Protein AF-A0A7X7R2A0-F1 (afdb_monomer)

Sequence (139 aa):
MELEAFFKKITGFAPYQYQMAVANLLLSGKNVILTVPTGAGKTWASILPFLYAQNTENFKFPQKMIYSLPLRTLTNSIYSDVTKVLTEKEVIIGKTSIHTGEYKNDEHFESDIIFSTIDQTLSNFLCFPLSLSKRQANI

Mean predicted aligned error: 9.07 Å

Foldseek 3Di:
DDLQVLLCLQPVDGDDPVLVVLLVCVLVVHDDDDDDDPPPCVLCSPVSSLLVCQVVVVVVHDQAEEAEDADPVVLVVSQVVNQVSCVVSVSPRFDADEDEPVDPPDLPRRGRYYRYYPVQVVCVVVQDNPSDDPVPSPD

Radius of gyration: 15.66 Å; Cα contacts (8 Å, |Δi|>4): 156; chains: 1; bounding box: 49×30×30 Å

pLDDT: mean 78.49, std 16.93, range [37.06, 95.94]

Solvent-accessible surface area (backbone atoms only — not comparable to full-atom values): 8491 Å² total; per-residue (Å²): 131,57,71,62,59,49,40,26,66,68,72,72,43,80,70,53,72,68,37,50,52,47,25,54,39,46,75,71,74,43,91,80,90,84,89,75,67,87,91,72,53,63,69,57,36,65,48,46,44,52,55,50,33,61,77,65,66,40,80,90,49,78,81,60,47,78,50,68,29,92,44,66,70,58,33,54,51,52,48,53,56,50,53,49,47,38,60,78,61,67,53,91,61,60,58,75,41,52,44,47,101,89,40,74,79,52,89,78,66,81,40,29,33,34,32,21,28,44,68,56,52,48,40,48,71,73,77,43,55,85,85,52,59,88,89,62,78,85,117

Secondary structure (DSSP, 8-state):
--HHHHHHHHHSSPPPHHHHHHHHHHHTT--------TTS-HHHHHHHHHHHHHHTT-TTS-S-EEEEES-HHHHHHHHHHHHHHHHHTT--SS-EEEE-SS-B--TT---SEEEEEHHHHHHHHTT--TTS-TTSTT-

Nearest PDB structures (foldseek):
  4a2q-assembly3_D  TM=7.646E-01  e=1.002E-04  Anas platyrhynchos
  4a2q-assembly4_E  TM=7.647E-01  e=1.136E-04  Anas platyrhynchos
  4bpb-assembly1_A  TM=7.283E-01  e=1.992E-04  Homo sapiens
  5f98-assembly1_I  TM=7.390E-01  e=2.403E-04  Homo sapiens
  5f98-assembly1_E  TM=7.264E-01  e=1.145E-03  Homo sapiens

Structure (mmCIF, N/CA/C/O backbone):
data_AF-A0A7X7R2A0-F1
#
_entry.id   AF-A0A7X7R2A0-F1
#
loop_
_atom_site.group_PDB
_atom_site.id
_atom_site.type_symbol
_atom_site.label_atom_id
_atom_site.label_alt_id
_atom_site.label_comp_id
_atom_site.label_asym_id
_atom_site.label_entity_id
_atom_site.label_seq_id
_atom_site.pdbx_PDB_ins_code
_atom_site.Cartn_x
_atom_site.Cartn_y
_atom_site.Cartn_z
_atom_site.occupancy
_atom_site.B_iso_or_equiv
_atom_site.auth_seq_id
_atom_site.auth_comp_id
_atom_site.auth_asym_id
_atom_site.auth_atom_id
_atom_site.pdbx_PDB_model_num
ATOM 1 N N . MET A 1 1 ? -11.166 -7.467 14.156 1.00 62.62 1 MET A N 1
ATOM 2 C CA . MET A 1 1 ? -11.784 -6.216 13.661 1.00 62.62 1 MET A CA 1
ATOM 3 C C . MET A 1 1 ? -12.141 -6.439 12.207 1.00 62.62 1 MET A C 1
ATOM 5 O O . MET A 1 1 ? -11.307 -6.993 11.512 1.00 62.62 1 MET A O 1
ATOM 9 N N . GLU A 1 2 ? -13.342 -6.081 11.757 1.00 86.25 2 GLU A N 1
ATOM 10 C CA . GLU A 1 2 ? -13.680 -6.180 10.330 1.00 86.25 2 GLU A CA 1
ATOM 11 C C . GLU A 1 2 ? -12.862 -5.186 9.499 1.00 86.25 2 GLU A C 1
ATOM 13 O O . GLU A 1 2 ? -12.599 -4.060 9.932 1.00 86.25 2 GLU A O 1
ATOM 18 N N . LEU A 1 3 ? -12.480 -5.604 8.291 1.00 87.50 3 LEU A N 1
ATOM 19 C CA . LEU A 1 3 ? -11.691 -4.809 7.349 1.00 87.50 3 LEU A CA 1
ATOM 20 C C . LEU A 1 3 ? -12.345 -3.449 7.041 1.00 87.50 3 LEU A C 1
ATOM 22 O O . LEU A 1 3 ? -11.650 -2.439 6.978 1.00 87.50 3 LEU A O 1
ATOM 26 N N . GLU A 1 4 ? -13.674 -3.395 6.922 1.00 91.31 4 GLU A N 1
ATOM 27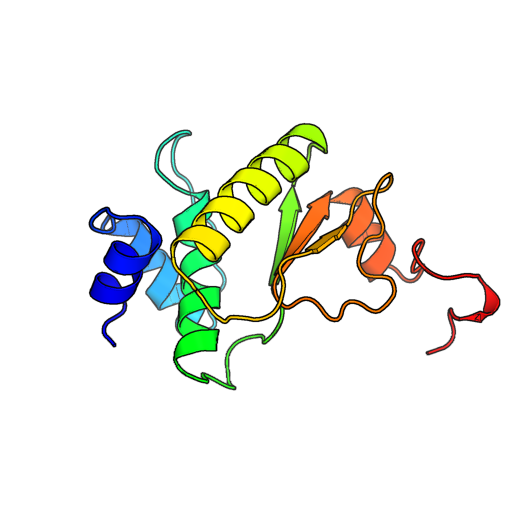 C CA . GLU A 1 4 ? -14.416 -2.147 6.687 1.00 91.31 4 GLU A CA 1
ATOM 28 C C . GLU A 1 4 ? -14.314 -1.173 7.865 1.00 91.31 4 GLU A C 1
ATOM 30 O O . GLU A 1 4 ? -14.050 0.019 7.682 1.00 91.31 4 GLU A O 1
ATOM 35 N N . ALA A 1 5 ? -14.474 -1.687 9.088 1.00 90.69 5 ALA A N 1
ATOM 36 C CA . ALA A 1 5 ? -14.345 -0.897 10.305 1.00 90.69 5 ALA A CA 1
ATOM 37 C C . ALA A 1 5 ? -12.921 -0.344 10.451 1.00 90.69 5 ALA A C 1
ATOM 39 O O . ALA A 1 5 ? -12.743 0.821 10.812 1.00 90.69 5 ALA A O 1
ATOM 40 N N . PHE A 1 6 ? -11.910 -1.148 10.105 1.00 89.19 6 PHE A N 1
ATOM 41 C CA . PHE A 1 6 ? -10.526 -0.686 10.067 1.00 89.19 6 PHE A CA 1
ATOM 42 C C . PHE A 1 6 ? -10.319 0.403 9.012 1.00 89.19 6 PHE A C 1
ATOM 44 O O . PHE A 1 6 ? -9.737 1.443 9.314 1.00 89.19 6 PHE A O 1
ATOM 51 N N . PHE A 1 7 ? -10.865 0.225 7.806 1.00 91.56 7 PHE A N 1
ATOM 52 C CA . PHE A 1 7 ? -10.782 1.225 6.742 1.00 91.56 7 PHE A CA 1
ATOM 53 C C . PHE A 1 7 ? -11.329 2.581 7.188 1.00 91.56 7 PHE A C 1
ATOM 55 O O . PHE A 1 7 ? -10.672 3.615 7.029 1.00 91.56 7 PHE A O 1
ATOM 62 N N . LYS A 1 8 ? -12.508 2.562 7.816 1.00 91.50 8 LYS A N 1
ATOM 63 C CA . LYS A 1 8 ? -13.165 3.755 8.345 1.00 91.50 8 LYS A CA 1
ATOM 64 C C . LYS A 1 8 ? -12.398 4.377 9.508 1.00 91.50 8 LYS A C 1
ATOM 66 O O . LYS A 1 8 ? -12.319 5.599 9.585 1.00 91.50 8 LYS A O 1
ATOM 71 N N . LYS A 1 9 ? -11.792 3.567 10.383 1.00 88.88 9 LYS A N 1
ATOM 72 C CA . LYS A 1 9 ? -10.943 4.056 11.482 1.00 88.88 9 LYS A CA 1
ATOM 73 C C . LYS A 1 9 ? -9.744 4.849 10.950 1.00 88.88 9 LYS A C 1
ATOM 75 O O . LYS A 1 9 ? -9.467 5.938 11.451 1.00 88.88 9 LYS A O 1
ATOM 80 N N . ILE A 1 10 ? -9.061 4.312 9.938 1.00 86.94 10 ILE A N 1
ATOM 81 C CA . ILE A 1 10 ? -7.839 4.900 9.374 1.00 86.94 10 ILE A CA 1
ATOM 82 C C . ILE A 1 10 ? -8.160 6.129 8.526 1.00 86.94 10 ILE A C 1
ATOM 84 O O . ILE A 1 10 ? -7.648 7.216 8.777 1.00 86.94 10 ILE A O 1
ATOM 88 N N . THR A 1 11 ? -9.028 5.970 7.529 1.00 88.00 11 THR A N 1
ATOM 89 C CA . THR A 1 11 ? -9.260 7.014 6.521 1.00 88.00 11 THR A CA 1
ATOM 90 C C . THR A 1 11 ? -10.341 8.016 6.920 1.00 88.00 11 THR A C 1
ATOM 92 O O . THR A 1 11 ? -10.404 9.098 6.349 1.00 88.00 11 THR A O 1
ATOM 95 N N . GLY A 1 12 ? -11.206 7.675 7.880 1.00 89.38 12 GLY A N 1
ATOM 96 C CA . GLY A 1 12 ? -12.404 8.450 8.218 1.00 89.38 12 GLY A CA 1
ATOM 97 C C . GLY A 1 12 ? -13.589 8.228 7.268 1.00 89.38 12 GLY A C 1
ATOM 98 O O . GLY A 1 12 ? -14.698 8.661 7.576 1.00 89.38 12 GLY A O 1
ATOM 99 N N . PHE A 1 13 ? -13.394 7.519 6.152 1.00 89.75 13 PHE A N 1
ATOM 100 C CA . PHE A 1 13 ? -14.409 7.293 5.121 1.00 89.75 13 PHE A CA 1
ATOM 101 C C . PHE A 1 13 ? -14.768 5.809 5.000 1.00 89.75 13 PHE A C 1
ATOM 103 O O . PHE A 1 13 ? -13.982 4.928 5.345 1.00 89.75 13 PHE A O 1
ATOM 110 N N . ALA A 1 14 ? -15.973 5.522 4.503 1.00 91.94 14 ALA A N 1
ATOM 111 C CA . ALA A 1 14 ? -16.334 4.157 4.134 1.00 91.94 14 ALA A CA 1
ATOM 112 C C . ALA A 1 14 ? -15.528 3.720 2.894 1.00 91.94 14 ALA A C 1
ATOM 114 O O . ALA A 1 14 ? -15.349 4.534 1.982 1.00 91.94 14 ALA A O 1
ATOM 115 N N . PRO A 1 15 ? -15.044 2.467 2.840 1.00 93.44 15 PRO A N 1
ATOM 116 C CA . PRO A 1 15 ? -14.305 1.982 1.684 1.00 93.44 15 PRO A CA 1
ATOM 117 C C . PRO A 1 15 ? -15.202 1.882 0.449 1.00 93.44 15 PRO A C 1
ATOM 119 O O . PRO A 1 15 ? -16.363 1.480 0.527 1.00 93.44 15 PRO A O 1
ATOM 122 N N . TYR A 1 16 ? -14.636 2.163 -0.721 1.00 94.38 16 TYR A N 1
ATOM 123 C CA . TYR A 1 16 ? -15.265 1.805 -1.987 1.00 94.38 16 TYR A CA 1
ATOM 124 C C . TYR A 1 16 ? -15.226 0.287 -2.200 1.00 94.38 16 TYR A C 1
ATOM 126 O O . TYR A 1 16 ? -14.289 -0.396 -1.780 1.00 94.38 16 TYR A O 1
ATOM 134 N N . GLN A 1 17 ? -16.189 -0.241 -2.960 1.00 94.12 17 GLN A N 1
ATOM 135 C CA . GLN A 1 17 ? -16.268 -1.675 -3.277 1.00 94.12 17 GLN A CA 1
ATOM 136 C C . GLN A 1 17 ? -14.970 -2.219 -3.890 1.00 94.12 17 GLN A C 1
ATOM 138 O O . GLN A 1 17 ? -14.511 -3.302 -3.532 1.00 94.12 17 GLN A O 1
ATOM 143 N N . TYR A 1 18 ? -14.329 -1.446 -4.773 1.00 94.94 18 TYR A N 1
ATOM 144 C CA . TYR A 1 18 ? -13.072 -1.868 -5.386 1.00 94.94 18 TYR A CA 1
ATOM 145 C C . TYR A 1 18 ? -11.917 -1.921 -4.368 1.00 94.94 18 TYR A C 1
ATOM 147 O O . TYR A 1 18 ? -11.043 -2.771 -4.498 1.00 94.94 18 TYR A O 1
ATOM 155 N N . GLN A 1 19 ? -11.904 -1.051 -3.348 1.00 95.50 19 GLN A N 1
ATOM 156 C CA . GLN A 1 19 ? -10.869 -1.059 -2.305 1.00 95.50 19 GLN A CA 1
ATOM 157 C C . GLN A 1 19 ? -10.984 -2.328 -1.457 1.00 95.50 19 GLN A C 1
ATOM 159 O O . GLN A 1 19 ? -9.973 -2.963 -1.165 1.00 95.50 19 GLN A O 1
ATOM 164 N N . MET A 1 20 ? -12.215 -2.747 -1.150 1.00 95.69 20 MET A N 1
ATOM 165 C CA . MET A 1 20 ? -12.488 -4.021 -0.479 1.00 95.69 20 MET A CA 1
ATOM 166 C C . MET A 1 20 ? -12.081 -5.220 -1.336 1.00 95.69 20 MET A C 1
ATOM 168 O O . MET A 1 20 ? -11.444 -6.148 -0.840 1.00 95.69 20 MET A O 1
ATOM 172 N N . ALA A 1 21 ? -12.387 -5.193 -2.636 1.00 95.25 21 ALA A N 1
ATOM 173 C CA . ALA A 1 21 ? -11.976 -6.249 -3.558 1.00 95.25 21 ALA A CA 1
ATOM 174 C C . ALA A 1 21 ? -10.445 -6.382 -3.633 1.00 95.25 21 ALA A C 1
ATOM 176 O O . ALA A 1 21 ? -9.919 -7.491 -3.536 1.00 95.25 21 ALA A O 1
ATOM 177 N N . VAL A 1 22 ? -9.727 -5.258 -3.741 1.00 95.94 22 VAL A N 1
ATOM 178 C CA . VAL A 1 22 ? -8.255 -5.218 -3.726 1.00 95.94 22 VAL A CA 1
ATOM 179 C C . VAL A 1 22 ? -7.712 -5.796 -2.421 1.00 95.94 22 VAL A C 1
ATOM 181 O O . VAL A 1 22 ? -6.836 -6.657 -2.457 1.00 95.94 22 VAL A O 1
ATOM 184 N N . ALA A 1 23 ? -8.258 -5.378 -1.280 1.00 94.69 23 ALA A N 1
ATOM 185 C CA . ALA A 1 23 ? -7.830 -5.863 0.024 1.00 94.69 23 ALA A CA 1
ATOM 186 C C . ALA A 1 23 ? -8.023 -7.376 0.180 1.00 94.69 23 ALA A C 1
ATOM 188 O O . ALA A 1 23 ? -7.089 -8.068 0.575 1.00 94.69 23 ALA A O 1
ATOM 189 N N . ASN A 1 24 ? -9.186 -7.906 -0.203 1.00 94.31 24 ASN A N 1
ATOM 190 C CA . ASN A 1 24 ? -9.460 -9.342 -0.145 1.00 94.31 24 ASN A CA 1
ATOM 191 C C . ASN A 1 24 ? -8.513 -10.150 -1.047 1.00 94.31 24 ASN A C 1
ATOM 193 O O . ASN A 1 24 ? -8.007 -11.193 -0.635 1.00 94.31 24 ASN A O 1
ATOM 197 N N . LEU A 1 25 ? -8.240 -9.665 -2.264 1.00 95.44 25 LEU A N 1
ATOM 198 C CA . LEU A 1 25 ? -7.302 -10.317 -3.181 1.00 95.44 25 LEU A CA 1
ATOM 199 C C . LEU A 1 25 ? -5.878 -10.322 -2.614 1.00 95.44 25 LEU A C 1
ATOM 201 O O . LEU A 1 25 ? -5.259 -11.386 -2.556 1.00 95.44 25 LEU A O 1
ATOM 205 N N . LEU A 1 26 ? -5.390 -9.177 -2.133 1.00 94.38 26 LEU A N 1
ATOM 206 C CA . LEU A 1 26 ? -4.049 -9.066 -1.558 1.00 94.38 26 LEU A CA 1
ATOM 207 C C . LEU A 1 26 ? -3.901 -9.934 -0.305 1.00 94.38 26 LEU A C 1
ATOM 209 O O . LEU A 1 26 ? -2.964 -10.723 -0.228 1.00 94.38 26 LEU A O 1
ATOM 213 N N . LEU A 1 27 ? -4.851 -9.874 0.633 1.00 91.94 27 LEU A N 1
ATOM 214 C CA . LEU A 1 27 ? -4.839 -10.692 1.855 1.00 91.94 27 LEU A CA 1
ATOM 215 C C . LEU A 1 27 ? -4.927 -12.200 1.565 1.00 91.94 27 LEU A C 1
ATOM 217 O O . LEU A 1 27 ? -4.465 -13.004 2.372 1.00 91.94 27 LEU A O 1
ATOM 221 N N . SER A 1 28 ? -5.468 -12.590 0.405 1.00 91.81 28 SER A N 1
ATOM 222 C CA . SER A 1 28 ? -5.446 -13.977 -0.083 1.00 91.81 28 SER A CA 1
ATOM 223 C C . SER A 1 28 ? -4.128 -14.391 -0.758 1.00 91.81 28 SER A C 1
ATOM 225 O O . SER A 1 28 ? -4.018 -15.516 -1.241 1.00 91.81 28 SER A O 1
ATOM 227 N N . GLY A 1 29 ? -3.136 -13.497 -0.814 1.00 90.06 29 GLY A N 1
ATOM 228 C CA . GLY A 1 29 ? -1.834 -13.732 -1.440 1.00 90.06 29 GLY A CA 1
ATOM 229 C C . GLY A 1 29 ? -1.829 -13.583 -2.964 1.00 90.06 29 GLY A C 1
ATOM 230 O O . GLY A 1 29 ? -0.921 -14.089 -3.620 1.00 90.06 29 GLY A O 1
ATOM 231 N N . LYS A 1 30 ? -2.838 -12.927 -3.556 1.00 92.75 30 LYS A N 1
ATOM 232 C CA . LYS A 1 30 ? -2.920 -12.718 -5.010 1.00 92.75 30 LYS A CA 1
ATOM 233 C C . LYS A 1 30 ? -2.345 -11.365 -5.413 1.00 92.75 30 LYS A C 1
ATOM 235 O O . LYS A 1 30 ? -2.632 -10.349 -4.787 1.00 92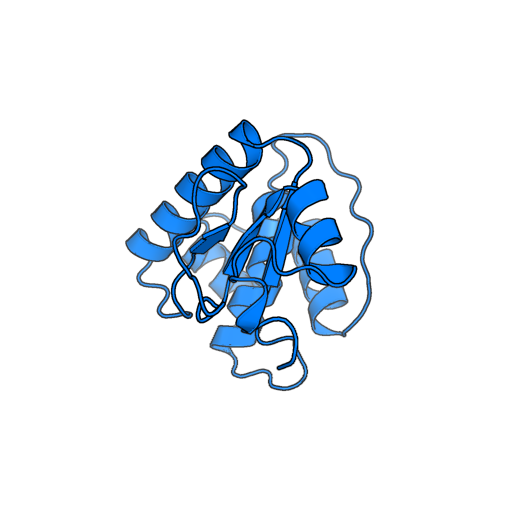.75 30 LYS A O 1
ATOM 240 N N . ASN A 1 31 ? -1.618 -11.348 -6.527 1.00 93.44 31 ASN A N 1
ATOM 241 C CA . ASN A 1 31 ? -1.147 -10.115 -7.155 1.00 93.44 31 ASN A CA 1
ATOM 242 C C . ASN A 1 31 ? -2.309 -9.376 -7.830 1.00 93.44 31 ASN A C 1
ATOM 244 O O . ASN A 1 31 ? -3.164 -9.998 -8.463 1.00 93.44 31 ASN A O 1
ATOM 248 N N . VAL A 1 32 ? -2.322 -8.046 -7.723 1.00 94.94 32 VAL A N 1
ATOM 249 C CA . VAL A 1 32 ? -3.397 -7.198 -8.253 1.00 94.94 32 VAL A CA 1
ATOM 250 C C . VAL A 1 32 ? -2.816 -6.105 -9.141 1.00 94.94 32 VAL A C 1
ATOM 252 O O . VAL A 1 32 ? -1.947 -5.348 -8.716 1.00 94.94 32 VAL A O 1
ATOM 255 N N . ILE A 1 33 ? -3.350 -5.984 -10.357 1.00 95.19 33 ILE A N 1
ATOM 256 C CA . ILE A 1 33 ? -3.174 -4.804 -11.208 1.00 95.1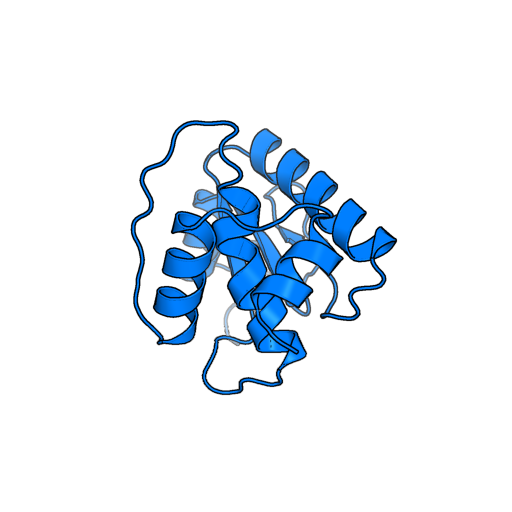9 33 ILE A CA 1
ATOM 257 C C . ILE A 1 33 ? -4.456 -3.983 -11.091 1.00 95.19 33 ILE A C 1
ATOM 259 O O . ILE A 1 33 ? -5.528 -4.437 -11.486 1.00 95.19 33 ILE A O 1
ATOM 263 N N . LEU A 1 34 ? -4.355 -2.790 -10.510 1.00 94.00 34 LEU A N 1
ATOM 264 C CA . LEU A 1 34 ? -5.497 -1.914 -10.263 1.00 94.00 34 LEU A CA 1
ATOM 265 C C . LEU A 1 34 ? -5.523 -0.757 -11.269 1.00 94.00 34 LEU A C 1
ATOM 267 O O . LEU A 1 34 ? -4.599 0.054 -11.311 1.00 94.00 34 LEU A O 1
ATOM 271 N N . THR A 1 35 ? -6.624 -0.621 -12.010 1.00 93.75 35 THR A N 1
ATOM 272 C CA . THR A 1 35 ? -6.850 0.496 -12.941 1.00 93.75 35 THR A CA 1
ATOM 273 C C . THR A 1 35 ? -7.977 1.386 -12.428 1.00 93.75 35 THR A C 1
ATOM 275 O O . THR A 1 35 ? -9.148 1.032 -12.515 1.00 93.75 35 THR A O 1
ATOM 278 N N . VAL A 1 36 ? -7.625 2.552 -11.880 1.00 91.81 36 VAL A N 1
ATOM 279 C CA . VAL A 1 36 ? -8.580 3.554 -11.371 1.00 91.81 36 VAL A CA 1
ATOM 280 C C . VAL A 1 36 ? -8.082 4.980 -11.650 1.00 91.81 36 VAL A C 1
ATOM 282 O O . VAL A 1 36 ? -6.862 5.212 -11.642 1.00 91.81 36 VAL A O 1
ATOM 285 N N . PRO A 1 37 ? -8.981 5.965 -11.854 1.00 88.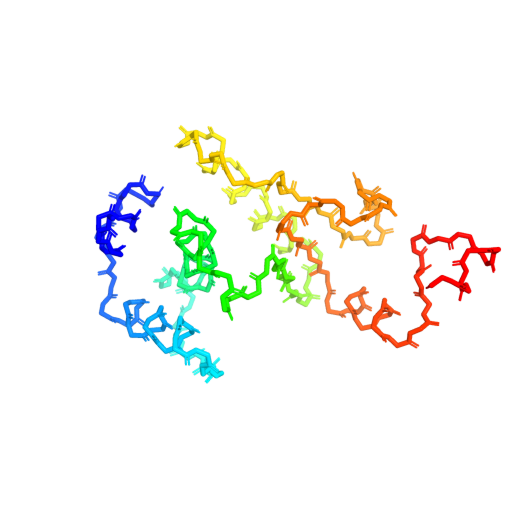94 37 PRO A N 1
ATOM 286 C CA . PRO A 1 37 ? -8.600 7.357 -12.104 1.00 88.94 37 PRO A CA 1
ATOM 287 C C . PRO A 1 37 ? -7.871 7.984 -10.909 1.00 88.94 37 PRO A C 1
ATOM 289 O O . PRO A 1 37 ? -7.858 7.456 -9.790 1.00 88.94 37 PRO A O 1
ATOM 292 N N . THR A 1 38 ? -7.139 9.077 -11.141 1.00 84.44 38 THR A N 1
ATOM 293 C CA . THR A 1 38 ? -6.535 9.881 -10.058 1.00 84.44 38 THR A CA 1
ATOM 294 C C . THR A 1 38 ? -7.624 10.411 -9.125 1.00 84.44 38 THR A C 1
ATOM 296 O O . THR A 1 38 ? -8.780 10.527 -9.512 1.00 84.44 38 THR A O 1
ATOM 299 N N . GLY A 1 39 ? -7.288 10.618 -7.850 1.00 81.44 39 GLY A N 1
ATOM 300 C CA . GLY A 1 39 ? -8.268 11.033 -6.838 1.00 81.44 39 GLY A CA 1
ATOM 301 C C . GLY A 1 39 ? -9.219 9.937 -6.333 1.00 81.44 39 GLY A C 1
ATOM 302 O O . GLY A 1 39 ? -9.891 10.158 -5.337 1.00 81.44 39 GLY A O 1
ATOM 303 N N . ALA A 1 40 ? -9.231 8.731 -6.917 1.00 86.00 40 ALA A N 1
ATOM 304 C CA . ALA A 1 40 ? -10.122 7.653 -6.465 1.00 86.00 40 ALA A CA 1
ATOM 305 C C . ALA A 1 40 ? -9.766 7.062 -5.083 1.00 86.00 40 ALA A C 1
ATOM 307 O O . ALA A 1 40 ? -10.550 6.313 -4.520 1.00 86.00 40 ALA A O 1
ATOM 308 N N . GLY A 1 41 ? -8.594 7.380 -4.519 1.00 88.81 41 GLY A N 1
ATOM 309 C CA . GLY A 1 41 ? -8.120 6.776 -3.265 1.00 88.81 41 GLY A CA 1
ATOM 310 C C . GLY A 1 41 ? -7.314 5.490 -3.473 1.00 88.81 41 GLY A C 1
ATOM 311 O O . GLY A 1 41 ? -7.364 4.573 -2.654 1.00 88.81 41 GLY A O 1
ATOM 312 N N . LYS A 1 42 ? -6.568 5.404 -4.582 1.00 92.50 42 LYS A N 1
ATOM 313 C CA . LYS A 1 42 ? -5.685 4.263 -4.892 1.00 92.50 42 LYS A CA 1
ATOM 314 C C . LYS A 1 42 ? -4.585 4.036 -3.845 1.00 92.50 42 LYS A C 1
ATOM 316 O O . LYS A 1 42 ? -4.304 2.888 -3.537 1.00 92.50 42 LYS A O 1
ATOM 321 N N . THR A 1 43 ? -4.038 5.098 -3.252 1.00 91.75 43 THR A N 1
ATOM 322 C CA . THR A 1 43 ? -2.996 5.008 -2.212 1.00 91.75 43 THR A CA 1
ATOM 323 C C . THR A 1 43 ? -3.449 4.157 -1.023 1.00 91.75 43 THR A C 1
ATOM 325 O O . THR A 1 43 ? -2.803 3.170 -0.671 1.00 91.75 43 THR A O 1
ATOM 328 N N . TRP A 1 44 ? -4.613 4.474 -0.450 1.00 92.75 44 TRP A N 1
ATOM 329 C CA . TRP A 1 44 ? -5.173 3.703 0.662 1.00 92.75 44 TRP A CA 1
ATOM 330 C C . TRP A 1 44 ? -5.631 2.309 0.235 1.00 92.75 44 TRP A C 1
ATOM 332 O O . TRP A 1 44 ? -5.478 1.372 1.010 1.00 92.75 44 TRP A O 1
ATOM 342 N N . ALA A 1 45 ? -6.100 2.144 -1.008 1.00 93.56 45 ALA A N 1
ATOM 343 C CA . ALA A 1 45 ? -6.445 0.828 -1.549 1.00 93.56 45 ALA A CA 1
ATOM 344 C C . ALA A 1 45 ? -5.261 -0.158 -1.503 1.00 93.56 45 ALA A C 1
ATOM 346 O O . ALA A 1 45 ? -5.467 -1.338 -1.240 1.00 93.56 45 ALA A O 1
ATOM 347 N N . SER A 1 46 ? -4.034 0.323 -1.737 1.00 92.94 46 SER A N 1
ATOM 348 C CA . SER A 1 46 ? -2.812 -0.492 -1.685 1.00 92.94 46 SER A CA 1
ATOM 349 C C . SER A 1 46 ? -2.193 -0.632 -0.290 1.00 92.94 46 SER A C 1
ATOM 351 O O . SER A 1 46 ? -1.673 -1.694 0.027 1.00 92.94 46 SER A O 1
ATOM 353 N N . ILE A 1 47 ? -2.233 0.414 0.543 1.00 91.81 47 ILE A N 1
ATOM 354 C CA . ILE A 1 47 ? -1.533 0.442 1.845 1.00 91.81 47 ILE A CA 1
ATOM 355 C C . ILE A 1 47 ? -2.342 -0.251 2.943 1.00 91.81 47 ILE A C 1
ATOM 357 O O . ILE A 1 47 ? -1.799 -0.940 3.804 1.00 91.81 47 ILE A O 1
ATOM 361 N N . LEU A 1 48 ? -3.660 -0.067 2.933 1.00 91.88 48 LEU A N 1
ATOM 362 C CA . LEU A 1 48 ? -4.517 -0.521 4.020 1.00 91.88 48 LEU A CA 1
ATOM 363 C C . LEU A 1 48 ? -4.559 -2.048 4.220 1.00 91.88 48 LEU A C 1
ATOM 365 O O . LEU A 1 48 ? -4.607 -2.469 5.375 1.00 91.88 48 LEU A O 1
ATOM 369 N N . PRO A 1 49 ? -4.483 -2.892 3.171 1.00 92.38 49 PRO A N 1
ATOM 370 C CA . PRO A 1 49 ? -4.380 -4.342 3.337 1.00 92.38 49 PRO A CA 1
ATOM 371 C C . PRO A 1 49 ? -3.152 -4.758 4.154 1.00 92.38 49 PRO A C 1
ATOM 373 O O . PRO A 1 49 ? -3.267 -5.628 5.013 1.00 92.38 49 PRO A O 1
ATOM 376 N N . PHE A 1 50 ? -2.007 -4.095 3.951 1.00 91.19 50 PHE A N 1
ATOM 377 C CA . PHE A 1 50 ? -0.795 -4.331 4.739 1.00 91.19 50 PHE A CA 1
ATOM 378 C C . PHE A 1 50 ? -0.997 -3.935 6.205 1.00 91.19 50 PHE A C 1
ATOM 380 O O . PHE A 1 50 ? -0.761 -4.742 7.100 1.00 91.19 50 PHE A O 1
ATOM 387 N N . LEU A 1 51 ? -1.523 -2.733 6.461 1.00 88.31 51 LEU A N 1
ATOM 388 C CA . LEU A 1 51 ? -1.811 -2.275 7.826 1.00 88.31 51 LEU A CA 1
ATOM 389 C C . LEU A 1 51 ? -2.787 -3.214 8.553 1.00 88.31 51 LEU A C 1
ATOM 391 O O . LEU A 1 51 ? -2.623 -3.512 9.734 1.00 88.31 51 LEU A O 1
ATOM 395 N N . TYR A 1 52 ? -3.801 -3.708 7.844 1.00 89.00 52 TYR A N 1
ATOM 396 C CA . TYR A 1 52 ? -4.760 -4.655 8.397 1.00 89.00 52 TYR A CA 1
ATOM 397 C C . TYR A 1 52 ? -4.105 -6.002 8.726 1.00 89.00 52 TYR A C 1
ATOM 399 O O . TYR A 1 52 ? -4.374 -6.570 9.785 1.00 89.00 52 TYR A O 1
ATOM 407 N N . ALA A 1 53 ? -3.232 -6.506 7.851 1.00 88.81 53 ALA A N 1
ATOM 408 C CA . ALA A 1 53 ? -2.487 -7.737 8.089 1.00 88.81 53 ALA A CA 1
ATOM 409 C C . ALA A 1 53 ? -1.575 -7.632 9.322 1.00 88.81 53 ALA A C 1
ATOM 411 O O . ALA A 1 53 ? -1.588 -8.539 10.152 1.00 88.81 53 ALA A O 1
ATOM 412 N N . GLN A 1 54 ? -0.877 -6.504 9.493 1.00 84.12 54 GLN A N 1
ATOM 413 C CA . GLN A 1 54 ? -0.057 -6.248 10.681 1.00 84.12 54 GLN A CA 1
ATOM 414 C C . GLN A 1 54 ? -0.913 -6.164 11.954 1.00 84.12 54 GLN A C 1
ATOM 416 O O . GLN A 1 54 ? -0.600 -6.808 12.949 1.00 84.12 54 GLN A O 1
ATOM 421 N N . ASN A 1 55 ? -2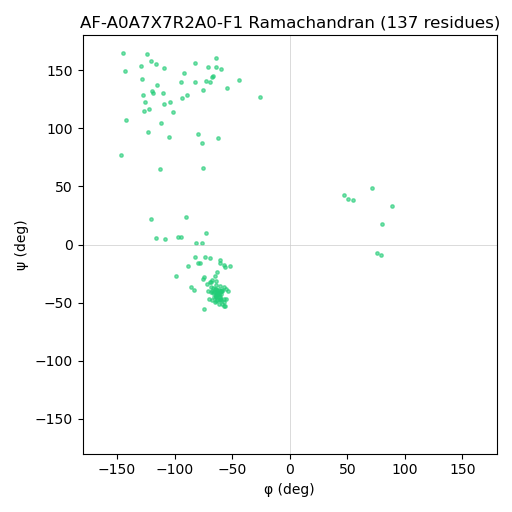.048 -5.453 11.920 1.00 82.50 55 ASN A N 1
ATOM 422 C CA . ASN A 1 55 ? -2.953 -5.352 13.075 1.00 82.50 55 ASN A CA 1
ATOM 423 C C . ASN A 1 55 ? -3.594 -6.700 13.458 1.00 82.50 55 ASN A C 1
ATOM 425 O O . ASN A 1 55 ? -4.047 -6.869 14.586 1.00 82.50 55 ASN A O 1
ATOM 429 N N . THR A 1 56 ? -3.746 -7.622 12.509 1.00 83.19 56 THR A N 1
ATOM 430 C CA . THR A 1 56 ? -4.358 -8.940 12.748 1.00 83.19 56 THR A CA 1
ATOM 431 C C . THR A 1 56 ? -3.327 -10.037 12.995 1.00 83.19 56 THR A C 1
ATOM 433 O O . THR A 1 56 ? -3.717 -11.198 13.098 1.00 83.19 56 THR A O 1
ATOM 436 N N . GLU A 1 57 ? -2.041 -9.677 13.092 1.00 75.12 57 GLU A N 1
ATOM 437 C CA . GLU A 1 57 ? -0.915 -10.606 13.248 1.00 75.12 57 GLU A CA 1
ATOM 438 C C . GLU A 1 57 ? -0.951 -11.735 12.205 1.00 75.12 57 GLU A C 1
ATOM 440 O O . GLU A 1 57 ? -0.675 -12.904 12.477 1.00 75.12 57 GLU A O 1
ATOM 445 N N . ASN A 1 58 ? -1.330 -11.401 10.967 1.00 78.50 58 ASN A N 1
ATOM 446 C CA . ASN A 1 58 ? -1.393 -12.385 9.899 1.00 78.50 58 ASN A CA 1
ATOM 447 C C . ASN A 1 58 ? 0.019 -12.716 9.394 1.00 78.50 58 ASN A C 1
ATOM 449 O O . ASN A 1 58 ? 0.487 -12.159 8.402 1.00 78.50 58 ASN A O 1
ATOM 453 N N . PHE A 1 59 ? 0.671 -13.684 10.039 1.00 73.06 59 PHE A N 1
ATOM 454 C CA . PHE A 1 59 ? 2.033 -14.129 9.713 1.00 73.06 59 PHE A CA 1
ATOM 455 C C . PHE A 1 59 ? 2.208 -14.688 8.290 1.00 73.06 59 PHE A C 1
ATOM 457 O O . PHE A 1 59 ? 3.338 -14.862 7.841 1.00 73.06 59 PHE A O 1
ATOM 464 N N . LYS A 1 60 ? 1.119 -14.977 7.561 1.00 82.06 60 LYS A N 1
ATOM 465 C CA . LYS A 1 60 ? 1.188 -15.386 6.145 1.00 82.06 60 LYS A CA 1
ATOM 466 C C . LYS A 1 60 ? 1.373 -14.200 5.195 1.00 82.06 60 LYS A C 1
ATOM 468 O O . LYS A 1 60 ? 1.707 -14.413 4.032 1.00 82.06 60 LYS A O 1
ATOM 473 N N . PHE A 1 61 ? 1.124 -12.977 5.661 1.00 85.94 61 PHE A N 1
ATOM 474 C CA . PHE A 1 61 ? 1.312 -11.760 4.883 1.00 85.94 61 PHE A CA 1
ATOM 475 C C . PHE A 1 61 ? 2.726 -11.194 5.102 1.00 85.94 61 PHE A C 1
ATOM 477 O O . PHE A 1 61 ? 3.280 -11.346 6.197 1.00 85.94 61 PHE A O 1
ATOM 484 N N . PRO A 1 62 ? 3.331 -10.539 4.092 1.00 85.69 62 PRO A N 1
ATOM 485 C CA . PRO A 1 62 ? 4.619 -9.878 4.259 1.00 85.69 62 PRO A CA 1
ATOM 486 C C . PRO A 1 62 ? 4.614 -8.887 5.426 1.00 85.69 62 PRO A C 1
ATOM 488 O O . PRO A 1 62 ? 3.706 -8.072 5.542 1.00 85.69 62 PRO A O 1
ATOM 491 N N . GLN A 1 63 ? 5.664 -8.938 6.246 1.00 82.25 63 GLN A N 1
ATOM 492 C CA . GLN A 1 63 ? 5.846 -8.065 7.416 1.00 82.25 63 GLN A CA 1
ATOM 493 C C . GLN A 1 63 ? 6.432 -6.691 7.061 1.00 82.25 63 GLN A C 1
ATOM 495 O O . GLN A 1 63 ? 6.462 -5.795 7.895 1.00 82.25 63 GLN A O 1
ATOM 500 N N . LYS A 1 64 ? 6.905 -6.518 5.820 1.00 84.38 64 LYS A N 1
ATOM 501 C CA . LYS A 1 64 ? 7.428 -5.250 5.303 1.00 84.38 64 LYS A CA 1
ATOM 502 C C . LYS A 1 64 ? 6.764 -4.895 3.980 1.00 84.38 64 LYS A C 1
ATOM 504 O O . LYS A 1 64 ? 6.541 -5.770 3.141 1.00 84.38 64 LYS A O 1
ATOM 509 N N . MET A 1 65 ? 6.504 -3.608 3.777 1.00 87.75 65 MET A N 1
ATOM 510 C CA . MET A 1 65 ? 5.953 -3.049 2.547 1.00 87.75 65 MET A CA 1
ATOM 511 C C . MET A 1 65 ? 6.932 -2.057 1.923 1.00 87.75 65 MET A C 1
ATOM 513 O O . MET A 1 65 ? 7.377 -1.116 2.577 1.00 87.75 65 MET A O 1
ATOM 517 N N . ILE A 1 66 ? 7.201 -2.223 0.627 1.00 89.25 66 ILE A N 1
ATOM 518 C CA . ILE A 1 66 ? 7.936 -1.245 -0.181 1.00 89.25 66 ILE A CA 1
ATOM 519 C C . ILE A 1 66 ? 6.952 -0.588 -1.148 1.00 89.25 66 ILE A C 1
ATOM 521 O O . ILE A 1 66 ? 6.322 -1.259 -1.964 1.00 89.25 66 ILE A O 1
ATOM 525 N N . TYR A 1 67 ? 6.821 0.731 -1.054 1.00 91.19 67 TYR A N 1
ATOM 526 C CA . TYR A 1 67 ? 5.957 1.543 -1.899 1.00 91.19 67 TYR A CA 1
ATOM 527 C C . TYR A 1 67 ? 6.803 2.314 -2.919 1.00 91.19 67 TYR A C 1
ATOM 529 O O . TYR A 1 67 ? 7.313 3.404 -2.639 1.00 91.19 67 TYR A O 1
ATOM 537 N N . SER A 1 68 ? 6.981 1.718 -4.100 1.00 91.25 68 SER A N 1
ATOM 538 C CA . SER A 1 68 ? 7.838 2.247 -5.167 1.00 91.25 68 SER A CA 1
ATOM 539 C C . SER A 1 68 ? 7.085 3.195 -6.099 1.00 91.25 68 SER A C 1
ATOM 541 O O . SER A 1 68 ? 6.037 2.857 -6.648 1.00 91.25 68 SER A O 1
ATOM 543 N N . LEU A 1 69 ? 7.649 4.381 -6.319 1.00 91.56 69 LEU A N 1
ATOM 544 C CA . LEU A 1 69 ? 7.059 5.443 -7.137 1.00 91.56 69 LEU A CA 1
ATOM 545 C C . LEU A 1 69 ? 8.047 5.968 -8.191 1.00 91.56 69 LEU A C 1
ATOM 547 O O . LEU A 1 69 ? 9.257 5.914 -7.984 1.00 91.56 69 LEU A O 1
ATOM 551 N N . PRO A 1 70 ? 7.568 6.513 -9.322 1.00 89.38 70 PRO A N 1
ATOM 552 C CA . PRO A 1 70 ? 8.453 7.001 -10.381 1.00 89.38 70 PRO A CA 1
ATOM 553 C C . PRO A 1 70 ? 9.120 8.345 -10.050 1.00 89.38 70 PRO A C 1
ATOM 555 O O . PRO A 1 70 ? 10.215 8.618 -10.526 1.00 89.38 70 PRO A O 1
ATOM 558 N N . LEU A 1 71 ? 8.476 9.203 -9.250 1.00 90.62 71 LEU A N 1
ATOM 559 C CA . LEU A 1 71 ? 8.938 10.569 -8.983 1.00 90.62 71 LEU A CA 1
ATOM 560 C C . LEU A 1 71 ? 9.214 10.782 -7.497 1.00 90.62 71 LEU A C 1
ATOM 562 O O . LEU A 1 71 ? 8.353 10.514 -6.663 1.00 90.62 71 LEU A O 1
ATOM 566 N N . ARG A 1 72 ? 10.375 11.366 -7.177 1.00 86.25 72 ARG A N 1
ATOM 567 C CA . ARG A 1 72 ? 10.789 11.662 -5.793 1.00 86.25 72 ARG A CA 1
ATOM 568 C C . ARG A 1 72 ? 9.824 12.597 -5.068 1.00 86.25 72 ARG A C 1
ATOM 570 O O . ARG A 1 72 ? 9.482 12.350 -3.919 1.00 86.25 72 ARG A O 1
ATOM 577 N N . THR A 1 73 ? 9.351 13.645 -5.739 1.00 88.94 73 THR A N 1
ATOM 578 C CA . THR A 1 73 ? 8.375 14.589 -5.170 1.00 88.94 73 THR A CA 1
ATOM 579 C C . THR A 1 73 ? 7.064 13.896 -4.804 1.00 88.94 73 THR A C 1
ATOM 581 O O . THR A 1 73 ? 6.505 14.164 -3.743 1.00 88.94 73 THR A O 1
ATOM 584 N N . LEU A 1 74 ? 6.612 12.949 -5.634 1.00 88.69 74 LEU A N 1
ATOM 585 C CA . LEU A 1 74 ? 5.432 12.134 -5.354 1.00 88.69 74 LEU A CA 1
ATOM 586 C C . LEU A 1 74 ? 5.673 11.181 -4.176 1.00 88.69 74 LEU A C 1
ATOM 588 O O . LEU A 1 74 ? 4.798 11.050 -3.324 1.00 88.69 74 LEU A O 1
ATOM 592 N N . THR A 1 75 ? 6.858 10.566 -4.089 1.00 88.31 75 THR A N 1
ATOM 593 C CA . THR A 1 75 ? 7.265 9.754 -2.930 1.00 88.31 75 THR A CA 1
ATOM 594 C C . THR A 1 75 ? 7.204 10.555 -1.639 1.00 88.31 75 THR A C 1
ATOM 596 O O . THR A 1 75 ? 6.574 10.110 -0.684 1.00 88.31 75 THR A O 1
ATOM 599 N N . ASN A 1 76 ? 7.791 11.753 -1.628 1.00 87.56 76 ASN A N 1
ATOM 600 C CA . ASN A 1 76 ? 7.816 12.617 -0.451 1.00 87.56 76 ASN A CA 1
ATOM 601 C C . ASN A 1 76 ? 6.403 13.048 -0.032 1.00 87.56 76 ASN A C 1
ATOM 603 O O . ASN A 1 76 ? 6.082 13.008 1.153 1.00 87.56 76 ASN A O 1
ATOM 607 N N . SER A 1 77 ? 5.551 13.415 -0.998 1.00 89.56 77 SER A N 1
ATOM 608 C CA . SER A 1 77 ? 4.157 13.791 -0.729 1.00 89.56 77 SER A CA 1
ATOM 609 C C . SER A 1 77 ? 3.378 12.633 -0.109 1.00 89.56 77 SER A C 1
ATOM 611 O O . SER A 1 77 ? 2.786 12.797 0.951 1.00 89.56 77 SER A O 1
ATOM 613 N N . ILE A 1 78 ? 3.420 11.447 -0.730 1.00 90.62 78 ILE A N 1
ATOM 614 C CA . ILE A 1 78 ? 2.675 10.278 -0.244 1.00 90.62 78 ILE A CA 1
ATOM 615 C C . ILE A 1 78 ? 3.188 9.834 1.129 1.00 90.62 78 ILE A C 1
ATOM 617 O O . ILE A 1 78 ? 2.378 9.518 1.996 1.00 90.62 78 ILE A O 1
ATOM 621 N N . TYR A 1 79 ? 4.506 9.838 1.343 1.00 89.12 79 TYR A N 1
ATOM 622 C CA . TYR A 1 79 ? 5.093 9.551 2.651 1.00 89.12 79 TYR A CA 1
ATOM 623 C C . TYR A 1 79 ? 4.555 10.507 3.722 1.00 89.12 79 TYR A C 1
ATOM 625 O O .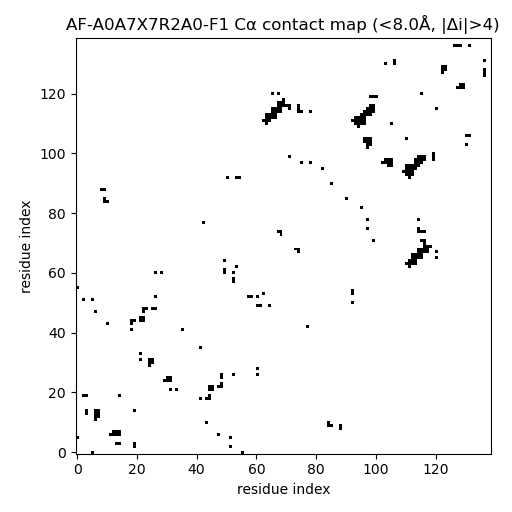 TYR A 1 79 ? 4.016 10.053 4.725 1.00 89.12 79 TYR A O 1
ATOM 633 N N . SER A 1 80 ? 4.631 11.820 3.479 1.00 88.12 80 SER A N 1
ATOM 634 C CA . SER A 1 80 ? 4.151 12.842 4.416 1.00 88.12 80 SER A CA 1
ATOM 635 C C . SER A 1 80 ? 2.669 12.657 4.755 1.00 88.12 80 SER A C 1
ATOM 637 O O . SER A 1 80 ? 2.297 12.663 5.929 1.00 88.12 80 SER A O 1
ATOM 639 N N . ASP A 1 81 ? 1.828 12.440 3.740 1.00 89.19 81 ASP A N 1
ATOM 640 C CA . ASP A 1 81 ? 0.385 12.260 3.914 1.00 89.19 81 ASP A CA 1
ATOM 641 C C . ASP A 1 81 ? 0.059 11.002 4.730 1.00 89.19 81 ASP A C 1
ATOM 643 O O . ASP A 1 81 ? -0.754 11.042 5.655 1.00 89.19 81 ASP A O 1
ATOM 647 N N . VAL A 1 82 ? 0.710 9.879 4.416 1.00 88.62 82 VAL A N 1
ATOM 648 C CA . VAL A 1 82 ? 0.468 8.603 5.097 1.00 88.62 82 VAL A CA 1
ATOM 649 C C . VAL A 1 82 ? 0.998 8.640 6.528 1.00 88.62 82 VAL A C 1
ATOM 651 O O . VAL A 1 82 ? 0.268 8.276 7.450 1.00 88.62 82 VAL A O 1
ATOM 654 N N . THR A 1 83 ? 2.225 9.117 6.746 1.00 85.50 83 THR A N 1
ATOM 655 C CA . THR A 1 83 ? 2.826 9.221 8.084 1.00 85.50 83 THR A CA 1
ATOM 656 C C . THR A 1 83 ? 2.015 10.140 8.991 1.00 85.50 83 THR A C 1
ATOM 658 O O . THR A 1 83 ? 1.802 9.807 10.158 1.00 85.50 83 THR A O 1
ATOM 661 N N . LYS A 1 84 ? 1.497 11.256 8.462 1.00 86.69 84 LYS A N 1
ATOM 662 C CA . LYS A 1 84 ? 0.605 12.146 9.210 1.00 86.69 84 LYS A CA 1
ATOM 663 C C . LYS A 1 84 ? -0.646 11.406 9.690 1.00 86.69 84 LYS A C 1
ATOM 665 O O . LYS A 1 84 ? -0.926 11.418 10.885 1.00 86.69 84 LYS A O 1
ATOM 670 N N . VAL A 1 85 ? -1.350 10.710 8.794 1.00 86.31 85 VAL A N 1
ATOM 671 C CA . VAL A 1 85 ? -2.574 9.968 9.152 1.00 86.31 85 VAL A CA 1
ATOM 672 C C . VAL A 1 85 ? -2.286 8.848 10.151 1.00 86.31 85 VAL A C 1
ATOM 674 O O . VAL A 1 85 ? -3.040 8.671 11.105 1.00 86.31 85 VAL A O 1
ATOM 677 N N . LEU A 1 86 ? -1.195 8.102 9.976 1.00 83.06 86 LEU A N 1
ATOM 678 C CA . LEU A 1 86 ? -0.830 7.023 10.898 1.00 83.06 86 LEU A CA 1
ATOM 679 C C . LEU A 1 86 ? -0.500 7.544 12.302 1.00 83.06 86 LEU A C 1
ATOM 681 O O . LEU A 1 86 ? -0.907 6.928 13.287 1.00 83.06 86 LEU A O 1
ATOM 685 N N . THR A 1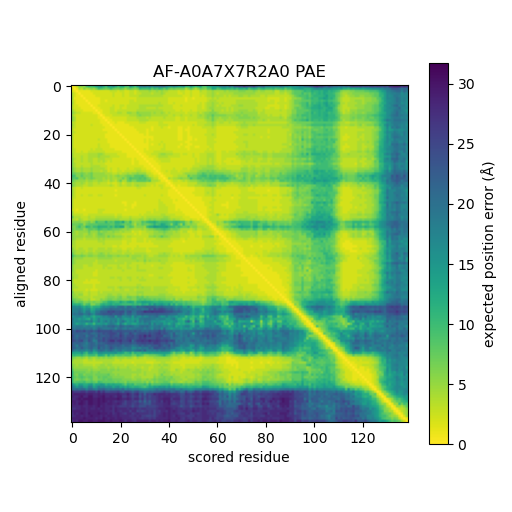 87 ? 0.163 8.701 12.382 1.00 81.06 87 THR A N 1
ATOM 686 C CA . THR A 1 87 ? 0.473 9.376 13.651 1.00 81.06 87 THR A CA 1
ATOM 687 C C . THR A 1 87 ? -0.801 9.887 14.325 1.00 81.06 87 THR A C 1
ATOM 689 O O . THR A 1 87 ? -1.022 9.621 15.501 1.00 81.06 87 THR A O 1
ATOM 692 N N . GLU A 1 88 ? -1.681 10.565 13.579 1.00 83.38 88 GLU A N 1
ATOM 693 C CA . GLU A 1 88 ? -2.948 11.107 14.098 1.00 83.38 88 GLU A CA 1
ATOM 694 C C . GLU A 1 88 ? -3.921 10.024 14.582 1.00 83.38 88 GLU A C 1
ATOM 696 O O . GLU A 1 88 ? -4.726 10.264 15.479 1.00 83.38 88 GLU A O 1
ATOM 701 N N . LYS A 1 89 ? -3.889 8.838 13.968 1.00 79.06 89 LYS A N 1
ATOM 702 C CA . LYS A 1 89 ? -4.786 7.720 14.297 1.00 79.06 89 LYS A CA 1
ATOM 703 C C . LYS A 1 89 ? -4.195 6.735 15.307 1.00 79.06 89 LYS A C 1
ATOM 705 O O . LYS A 1 89 ? -4.817 5.695 15.533 1.00 79.06 89 LYS A O 1
ATOM 710 N N . GLU A 1 90 ? -3.029 7.053 15.877 1.00 70.25 90 GLU A N 1
ATOM 711 C CA . GLU A 1 90 ? -2.290 6.219 16.836 1.00 70.25 90 GLU A CA 1
ATOM 712 C C . GLU A 1 90 ? -2.180 4.761 16.369 1.00 70.25 90 GLU A C 1
ATOM 714 O O . GLU A 1 90 ? -2.392 3.802 17.114 1.00 70.25 90 GLU A O 1
ATOM 719 N N . VAL A 1 91 ? -1.902 4.576 15.079 1.00 67.31 91 VAL A N 1
ATOM 720 C CA . VAL A 1 91 ? -1.747 3.244 14.504 1.00 67.31 91 VAL A CA 1
ATOM 721 C C . VAL A 1 91 ? -0.344 2.779 14.854 1.00 67.31 91 VAL A C 1
ATOM 723 O O . VAL A 1 91 ? 0.618 3.117 14.172 1.00 67.31 91 VAL A O 1
ATOM 726 N N . ILE A 1 92 ? -0.236 2.027 15.950 1.00 54.25 92 ILE A N 1
ATOM 727 C CA . ILE A 1 92 ? 1.009 1.415 16.429 1.00 54.25 92 ILE A CA 1
ATOM 728 C C . ILE A 1 92 ? 1.331 0.206 15.537 1.00 54.25 92 ILE A C 1
ATOM 730 O O . ILE A 1 92 ? 1.244 -0.945 15.946 1.00 54.25 92 ILE A O 1
ATOM 734 N N . ILE A 1 93 ? 1.627 0.469 14.270 1.00 53.22 93 ILE A N 1
ATOM 735 C CA . ILE A 1 93 ? 2.272 -0.476 13.358 1.00 53.22 93 ILE A CA 1
ATOM 736 C C . ILE A 1 93 ? 3.616 0.164 13.025 1.00 53.22 93 ILE A C 1
ATOM 738 O O . ILE A 1 93 ? 3.679 1.386 12.882 1.00 53.22 93 ILE A O 1
ATOM 742 N N . GLY A 1 94 ? 4.683 -0.638 13.015 1.00 50.78 94 GLY A N 1
ATOM 743 C CA . GLY A 1 94 ? 6.071 -0.200 13.069 1.00 50.78 94 GLY A CA 1
ATOM 744 C C . GLY A 1 94 ? 6.385 0.985 12.162 1.00 50.78 94 GLY A C 1
ATOM 745 O O . GLY A 1 94 ? 5.853 1.136 11.063 1.00 50.78 94 GLY A O 1
ATOM 746 N N . LYS A 1 95 ? 7.235 1.858 12.706 1.00 57.72 95 LYS A N 1
ATOM 747 C CA . LYS A 1 95 ? 7.715 3.136 12.164 1.00 57.72 95 LYS A CA 1
ATOM 748 C C . LYS A 1 95 ? 7.681 3.173 10.628 1.00 57.72 95 LYS A C 1
ATOM 750 O O . LYS A 1 95 ? 8.244 2.304 9.973 1.00 57.72 95 LYS A O 1
ATOM 755 N N . THR A 1 96 ? 7.054 4.193 10.042 1.00 53.81 96 THR A N 1
ATOM 756 C CA . THR A 1 96 ? 7.191 4.473 8.604 1.00 53.81 96 THR A CA 1
ATOM 757 C C . THR A 1 96 ? 8.551 5.112 8.335 1.00 53.81 96 THR A C 1
ATOM 759 O O . THR A 1 96 ? 8.874 6.096 9.001 1.00 53.81 96 THR A O 1
ATOM 762 N N . SER A 1 97 ? 9.298 4.651 7.329 1.00 56.22 97 SER A N 1
ATOM 763 C CA . SER A 1 97 ? 10.490 5.352 6.836 1.00 56.22 97 SER A CA 1
ATOM 764 C C . SER A 1 97 ? 10.395 5.724 5.366 1.00 56.22 97 SER A C 1
ATOM 766 O O . SER A 1 97 ? 9.645 5.160 4.564 1.00 56.22 97 SER A O 1
ATOM 768 N N . ILE A 1 98 ? 11.194 6.727 5.017 1.00 53.91 98 ILE A N 1
ATOM 769 C CA . ILE A 1 98 ? 11.407 7.164 3.650 1.00 53.91 98 ILE A CA 1
ATOM 770 C C . ILE A 1 98 ? 12.829 6.806 3.224 1.00 53.91 98 ILE A C 1
ATOM 772 O O . ILE A 1 98 ? 13.797 7.111 3.922 1.00 53.91 98 ILE A O 1
ATOM 776 N N . HIS A 1 99 ? 12.936 6.172 2.061 1.00 55.00 99 HIS A N 1
ATOM 777 C CA . HIS A 1 99 ? 14.196 5.810 1.429 1.00 55.00 99 HIS A CA 1
ATOM 778 C C . HIS A 1 99 ? 14.257 6.411 0.032 1.00 55.00 99 HIS A C 1
ATOM 780 O O . HIS A 1 99 ? 13.756 5.850 -0.944 1.00 55.00 99 HIS A O 1
ATOM 786 N N . THR A 1 100 ? 14.905 7.564 -0.073 1.00 54.03 100 THR A N 1
ATOM 787 C CA . THR A 1 100 ? 15.188 8.220 -1.353 1.00 54.03 100 THR A CA 1
ATOM 788 C C . THR A 1 100 ? 16.691 8.452 -1.481 1.00 54.03 100 THR A C 1
ATOM 790 O O . THR A 1 100 ? 17.414 8.400 -0.493 1.00 54.03 100 THR A O 1
ATOM 793 N N . GLY A 1 101 ? 17.185 8.740 -2.689 1.00 37.06 101 GLY A N 1
ATOM 794 C CA . GLY A 1 101 ? 18.614 9.034 -2.893 1.00 37.06 101 GLY A CA 1
ATOM 795 C C . GLY A 1 101 ? 19.157 10.207 -2.055 1.00 37.06 101 GLY A C 1
ATOM 796 O O . GLY A 1 101 ? 20.366 10.304 -1.883 1.00 37.06 101 GLY A O 1
ATOM 797 N N . GLU A 1 102 ? 18.279 11.066 -1.522 1.00 44.44 102 GLU A N 1
ATOM 798 C CA . GLU A 1 102 ? 18.611 12.210 -0.656 1.00 44.44 102 GLU A CA 1
ATOM 799 C C . GLU A 1 102 ? 18.415 11.909 0.844 1.00 44.44 102 GLU A C 1
ATOM 801 O O . GLU A 1 102 ? 19.103 12.496 1.674 1.00 44.44 102 GLU A O 1
ATOM 806 N N . TYR A 1 103 ? 17.520 10.978 1.201 1.00 51.41 103 TYR A N 1
ATOM 807 C CA . TYR A 1 103 ? 17.179 10.643 2.587 1.00 51.41 103 TYR A CA 1
ATOM 808 C C . TYR A 1 103 ? 17.322 9.139 2.836 1.00 51.41 103 TYR A C 1
ATOM 810 O O . TYR A 1 103 ? 16.559 8.334 2.295 1.00 51.41 103 TYR A O 1
ATOM 818 N N . LYS A 1 104 ? 18.276 8.776 3.699 1.00 54.78 104 LYS A N 1
ATOM 819 C CA . LYS A 1 104 ? 18.494 7.419 4.226 1.00 54.78 104 LYS A CA 1
ATOM 820 C C . LYS A 1 104 ? 18.177 7.408 5.719 1.00 54.78 104 LYS A C 1
ATOM 822 O O . LYS A 1 104 ? 19.067 7.263 6.547 1.00 54.78 104 LYS A O 1
ATOM 827 N N . ASN A 1 105 ? 16.916 7.639 6.071 1.00 54.25 105 ASN A N 1
ATOM 828 C CA . ASN A 1 105 ? 16.526 7.758 7.480 1.00 54.25 105 ASN A CA 1
ATOM 829 C C . ASN A 1 105 ? 16.444 6.403 8.209 1.00 54.25 105 ASN A C 1
ATOM 831 O O . ASN A 1 105 ? 16.095 6.378 9.385 1.00 54.25 105 ASN A O 1
ATOM 835 N N . ASP A 1 106 ? 16.748 5.292 7.531 1.00 51.00 106 ASP A N 1
ATOM 836 C CA . ASP A 1 106 ? 16.705 3.947 8.103 1.00 51.00 106 ASP A CA 1
ATOM 837 C C . ASP A 1 106 ? 17.803 3.053 7.497 1.00 51.00 106 ASP A C 1
ATOM 839 O O . ASP A 1 106 ? 17.571 2.217 6.628 1.00 51.00 106 ASP A O 1
ATOM 843 N N . GLU A 1 107 ? 19.037 3.251 7.959 1.00 45.03 107 GLU A N 1
ATOM 844 C CA . GLU A 1 107 ? 20.243 2.555 7.480 1.00 45.03 107 GLU A CA 1
ATOM 845 C C . GLU A 1 107 ? 20.151 1.012 7.566 1.00 45.03 107 GLU A C 1
ATOM 847 O O . GLU A 1 107 ? 20.863 0.312 6.843 1.00 45.03 107 GLU A O 1
ATOM 852 N N . HIS A 1 108 ? 19.230 0.479 8.383 1.00 44.44 108 HIS A N 1
ATOM 853 C CA . HIS A 1 108 ? 19.045 -0.953 8.647 1.00 44.44 108 HIS A CA 1
ATOM 854 C C . HIS A 1 108 ? 17.693 -1.533 8.188 1.00 44.44 108 HIS A C 1
ATOM 856 O O . HIS A 1 108 ? 17.439 -2.717 8.417 1.00 44.44 108 HIS A O 1
ATOM 862 N N . PHE A 1 109 ? 16.844 -0.760 7.496 1.00 51.34 109 PHE A N 1
ATOM 863 C CA . PHE A 1 109 ? 15.505 -1.198 7.065 1.00 51.34 109 PHE A CA 1
ATOM 864 C C . PHE A 1 109 ? 14.632 -1.714 8.229 1.00 51.34 109 PHE A C 1
ATOM 866 O O . PHE A 1 109 ? 13.913 -2.703 8.076 1.00 51.34 109 PHE A O 1
ATOM 873 N N . GLU A 1 110 ? 14.693 -1.099 9.406 1.00 51.94 110 GLU A N 1
ATOM 874 C CA . GLU A 1 110 ? 13.893 -1.490 10.579 1.00 51.94 110 GLU A CA 1
ATOM 875 C C . GLU A 1 110 ? 12.414 -1.095 10.470 1.00 51.94 110 GLU A C 1
ATOM 877 O O . GLU A 1 110 ? 11.592 -1.523 11.276 1.00 51.94 110 GLU A O 1
ATOM 882 N N . SER A 1 111 ? 12.069 -0.286 9.474 1.00 62.12 111 SER A N 1
ATOM 883 C CA . SER A 1 111 ? 10.714 0.209 9.252 1.00 62.12 111 SER A CA 1
ATOM 884 C C . SER A 1 111 ? 9.835 -0.792 8.513 1.00 62.12 111 SER A C 1
ATOM 886 O O . SER A 1 111 ? 10.246 -1.399 7.520 1.00 62.12 111 SER A O 1
ATOM 888 N N . ASP A 1 112 ? 8.581 -0.893 8.947 1.00 73.12 112 ASP A N 1
ATOM 889 C CA . ASP A 1 112 ? 7.597 -1.805 8.356 1.00 73.12 112 ASP A CA 1
ATOM 890 C C . ASP A 1 112 ? 7.096 -1.288 7.001 1.00 73.12 112 ASP A C 1
ATOM 892 O O . ASP A 1 112 ? 6.713 -2.066 6.127 1.00 73.12 112 ASP A O 1
ATOM 896 N N . ILE A 1 113 ? 7.113 0.034 6.803 1.00 84.00 113 ILE A N 1
ATOM 897 C CA . ILE A 1 113 ? 6.665 0.687 5.572 1.00 84.00 113 ILE A CA 1
ATOM 898 C C . ILE A 1 113 ? 7.763 1.589 5.034 1.00 84.00 113 ILE A C 1
ATOM 900 O O . ILE A 1 113 ? 8.180 2.534 5.703 1.00 84.00 113 ILE A O 1
ATOM 904 N N . ILE A 1 114 ? 8.163 1.331 3.792 1.00 85.50 114 ILE A N 1
ATOM 905 C CA . ILE A 1 114 ? 9.264 2.014 3.124 1.00 85.50 114 ILE A CA 1
ATOM 906 C C . ILE A 1 114 ? 8.756 2.657 1.843 1.00 85.50 114 ILE A C 1
ATOM 908 O O . ILE A 1 114 ? 8.361 1.971 0.902 1.00 85.50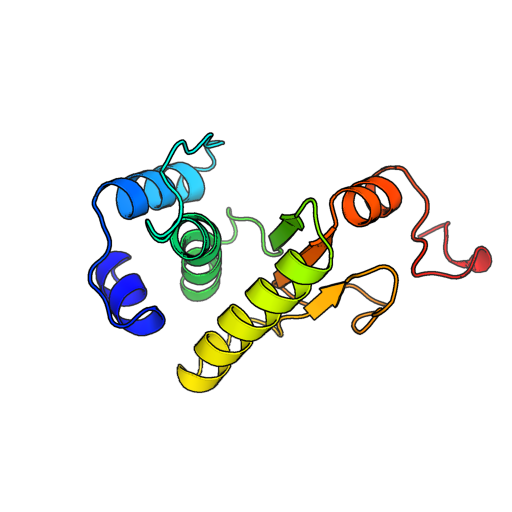 114 ILE A O 1
ATOM 912 N N . PHE A 1 115 ? 8.813 3.982 1.773 1.00 88.06 115 PHE A N 1
ATOM 913 C CA . PHE A 1 115 ? 8.511 4.721 0.547 1.00 88.06 115 PHE A CA 1
ATOM 914 C C . PHE A 1 115 ? 9.795 4.984 -0.229 1.00 88.06 115 PHE A C 1
ATOM 916 O O . PHE A 1 115 ? 10.744 5.545 0.318 1.00 88.06 115 PHE A O 1
ATOM 923 N N . SER A 1 116 ? 9.832 4.592 -1.504 1.00 87.88 116 SER A N 1
ATOM 924 C CA . SER A 1 116 ? 11.039 4.720 -2.319 1.00 87.88 116 SER A CA 1
ATOM 925 C C . SER A 1 116 ? 10.744 5.056 -3.775 1.00 87.88 116 SER A C 1
ATOM 927 O O . SER A 1 116 ? 9.610 4.945 -4.245 1.00 87.88 116 SER A O 1
ATOM 929 N N . THR A 1 117 ? 11.766 5.499 -4.506 1.00 89.19 117 THR A N 1
ATOM 930 C CA . THR A 1 117 ? 11.663 5.607 -5.962 1.00 89.19 117 THR A CA 1
ATOM 931 C C . THR A 1 117 ? 11.935 4.254 -6.614 1.00 89.19 117 THR A C 1
ATOM 933 O O . THR A 1 117 ? 12.607 3.396 -6.032 1.00 89.19 117 THR A O 1
ATOM 936 N N . ILE A 1 118 ? 11.421 4.042 -7.827 1.00 86.25 118 ILE A N 1
ATOM 937 C CA . ILE A 1 118 ? 11.609 2.774 -8.540 1.00 86.25 118 ILE A CA 1
ATOM 938 C C . ILE A 1 118 ? 13.096 2.469 -8.770 1.00 86.25 118 ILE A C 1
ATOM 940 O O . ILE A 1 118 ? 13.526 1.351 -8.508 1.00 86.25 118 ILE A O 1
ATOM 944 N N . ASP A 1 119 ? 13.904 3.475 -9.115 1.00 83.38 119 ASP A N 1
ATOM 945 C CA . ASP A 1 119 ? 15.347 3.310 -9.334 1.00 83.38 119 ASP A CA 1
ATOM 946 C C . ASP A 1 119 ? 16.087 2.898 -8.056 1.00 83.38 119 ASP A C 1
ATOM 948 O O . ASP A 1 119 ? 16.989 2.066 -8.100 1.00 83.38 119 ASP A O 1
ATOM 952 N N . GLN A 1 120 ? 15.695 3.447 -6.901 1.00 78.75 120 GLN A N 1
ATOM 953 C CA . GLN A 1 120 ? 16.279 3.093 -5.602 1.00 78.75 120 GLN A CA 1
ATOM 954 C C . GLN A 1 120 ? 15.858 1.688 -5.167 1.00 78.75 120 GLN A C 1
ATOM 956 O O . GLN A 1 120 ? 16.686 0.915 -4.688 1.00 78.75 120 GLN A O 1
ATOM 961 N N . THR A 1 121 ? 14.592 1.332 -5.402 1.00 82.44 121 THR A N 1
ATOM 962 C CA . THR A 1 121 ? 14.089 -0.024 -5.140 1.00 82.44 121 THR A CA 1
ATOM 963 C C . THR A 1 121 ? 14.858 -1.048 -5.978 1.00 82.44 121 THR A C 1
ATOM 965 O O . THR A 1 121 ? 15.352 -2.037 -5.443 1.00 82.44 121 THR A O 1
ATOM 968 N N . LEU A 1 122 ? 15.016 -0.785 -7.280 1.00 81.19 122 LEU A N 1
ATOM 969 C CA . LEU A 1 122 ? 15.742 -1.660 -8.201 1.00 81.19 122 LEU A CA 1
ATOM 970 C C . LEU A 1 122 ? 17.236 -1.737 -7.871 1.00 81.19 122 LEU A C 1
ATOM 972 O O . LEU A 1 122 ? 17.798 -2.826 -7.893 1.00 81.19 122 LEU A O 1
ATOM 976 N N . SER A 1 123 ? 17.869 -0.615 -7.517 1.00 75.25 123 SER A N 1
ATOM 977 C CA . SER A 1 123 ? 19.292 -0.586 -7.146 1.00 75.25 123 SER A CA 1
ATOM 978 C C . SER A 1 123 ? 19.580 -1.441 -5.909 1.00 75.25 123 SER A C 1
ATOM 980 O O . SER A 1 123 ? 20.535 -2.215 -5.908 1.00 75.25 123 SER A O 1
ATOM 982 N N . ASN A 1 124 ? 18.718 -1.363 -4.887 1.00 69.81 124 ASN A N 1
ATOM 983 C CA . ASN A 1 124 ? 18.831 -2.203 -3.694 1.00 69.81 124 ASN A CA 1
ATOM 984 C C . ASN A 1 124 ? 18.548 -3.685 -3.996 1.00 69.81 124 ASN A C 1
ATOM 986 O O . ASN A 1 124 ? 19.206 -4.550 -3.427 1.00 69.81 124 ASN A O 1
ATOM 990 N N . PHE A 1 125 ? 17.603 -3.988 -4.895 1.00 70.44 125 PHE A N 1
ATOM 991 C CA . PHE A 1 125 ? 17.253 -5.365 -5.266 1.00 70.44 125 PHE A CA 1
ATOM 992 C C . PHE A 1 125 ? 18.327 -6.056 -6.127 1.00 70.44 125 PHE A C 1
ATOM 994 O O . PHE A 1 125 ? 18.542 -7.256 -5.997 1.00 70.44 125 PHE A O 1
ATOM 1001 N N . LEU A 1 126 ? 19.018 -5.311 -6.995 1.00 57.97 126 LEU A N 1
ATOM 1002 C CA . LEU A 1 126 ? 20.000 -5.829 -7.961 1.00 57.97 126 LEU A CA 1
ATOM 1003 C C . LEU A 1 126 ? 21.446 -5.886 -7.419 1.00 57.97 126 LEU A C 1
ATOM 1005 O O . LEU A 1 126 ? 22.392 -5.920 -8.203 1.00 57.97 126 LEU A O 1
ATOM 1009 N N . CYS A 1 127 ? 21.625 -5.945 -6.095 1.00 53.81 127 CYS A N 1
ATOM 1010 C CA . CYS A 1 127 ? 22.919 -6.113 -5.414 1.00 53.81 127 CYS A CA 1
ATOM 1011 C C . CYS A 1 127 ? 23.882 -4.910 -5.435 1.00 53.81 127 CYS A C 1
ATOM 1013 O O . CYS A 1 127 ? 25.082 -5.085 -5.628 1.00 53.81 127 CYS A O 1
ATOM 1015 N N . PHE A 1 128 ? 23.405 -3.711 -5.096 1.00 52.00 128 PHE A N 1
ATOM 1016 C CA . PHE A 1 128 ? 24.215 -2.756 -4.332 1.00 52.00 128 PHE A CA 1
ATOM 1017 C C . PHE A 1 128 ? 23.300 -2.037 -3.339 1.00 52.00 128 PHE A C 1
ATOM 1019 O O . PHE A 1 128 ? 22.536 -1.171 -3.768 1.00 52.00 128 PHE A O 1
ATOM 1026 N N . PRO A 1 129 ? 23.364 -2.320 -2.025 1.00 44.94 129 PRO A N 1
ATOM 1027 C CA . PRO A 1 129 ? 22.815 -1.390 -1.054 1.00 44.94 129 PRO A CA 1
ATOM 1028 C C . PRO A 1 129 ? 23.607 -0.087 -1.194 1.00 44.94 129 PRO A C 1
ATOM 1030 O O . PRO A 1 129 ? 24.658 0.086 -0.586 1.00 44.94 129 PRO A O 1
ATOM 1033 N N . LEU A 1 130 ? 23.130 0.844 -2.027 1.00 47.59 130 LEU A N 1
ATOM 1034 C CA . LEU A 1 130 ? 23.708 2.187 -2.163 1.00 47.59 130 LEU A CA 1
ATOM 1035 C C . LEU A 1 130 ? 23.649 2.932 -0.821 1.00 47.59 130 LEU A C 1
ATOM 1037 O O . LEU A 1 130 ? 24.322 3.948 -0.637 1.00 47.59 130 LEU A O 1
ATOM 1041 N N . SER A 1 131 ? 22.828 2.430 0.109 1.00 45.16 131 SER A N 1
ATOM 1042 C CA . SER A 1 131 ? 22.744 2.795 1.517 1.00 45.16 131 SER A CA 1
ATOM 1043 C C . SER A 1 131 ? 23.962 2.403 2.350 1.00 45.16 131 SER A C 1
ATOM 1045 O O . SER A 1 131 ? 24.281 3.164 3.255 1.00 45.16 131 SER A O 1
ATOM 1047 N N . LEU A 1 132 ? 24.676 1.324 2.020 1.00 47.69 132 LEU A N 1
ATOM 1048 C CA . LEU A 1 132 ? 25.767 0.778 2.829 1.00 47.69 132 LEU A CA 1
ATOM 1049 C C . LEU A 1 132 ? 27.138 1.009 2.182 1.00 47.69 132 LEU A C 1
ATOM 1051 O O . LEU A 1 132 ? 27.291 1.102 0.962 1.00 47.69 132 LEU A O 1
ATOM 1055 N N . SER A 1 133 ? 28.179 1.095 3.011 1.00 46.31 133 SER A N 1
ATOM 1056 C CA . SER A 1 133 ? 29.553 1.157 2.506 1.00 46.31 133 SER A CA 1
ATOM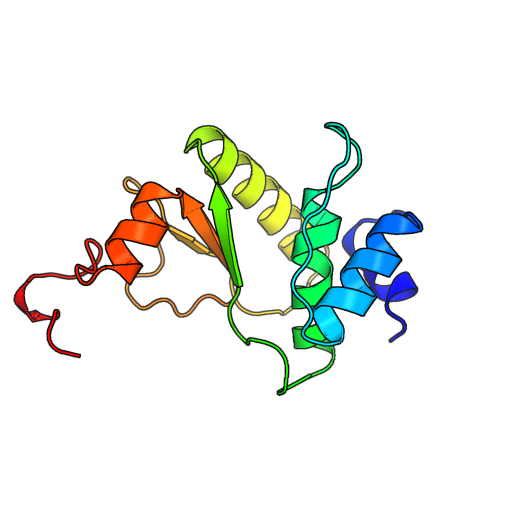 1057 C C . SER A 1 133 ? 29.918 -0.145 1.776 1.00 46.31 133 SER A C 1
ATOM 1059 O O . SER A 1 133 ? 29.440 -1.221 2.137 1.00 46.31 133 SER A O 1
ATOM 1061 N N . LYS A 1 134 ? 30.847 -0.093 0.805 1.00 51.81 134 LYS A N 1
ATOM 1062 C CA . LYS A 1 134 ? 31.361 -1.287 0.088 1.00 51.81 134 LYS A CA 1
ATOM 1063 C C . LYS A 1 134 ? 31.849 -2.415 1.016 1.00 51.81 134 LYS A C 1
ATOM 1065 O O . LYS A 1 134 ? 31.969 -3.550 0.577 1.00 51.81 134 LYS A O 1
ATOM 1070 N N . ARG A 1 135 ? 32.129 -2.117 2.290 1.00 56.19 135 ARG A N 1
ATOM 1071 C CA . ARG A 1 135 ? 32.582 -3.080 3.301 1.00 56.19 135 ARG A CA 1
ATOM 1072 C C . ARG A 1 135 ? 31.453 -3.953 3.873 1.00 56.19 135 ARG A C 1
ATOM 1074 O O . ARG A 1 135 ? 31.748 -4.972 4.480 1.00 56.19 135 ARG A O 1
ATOM 1081 N N . GLN A 1 136 ? 30.191 -3.569 3.681 1.00 53.62 136 GLN A N 1
ATOM 1082 C CA . GLN A 1 136 ? 29.004 -4.254 4.216 1.00 53.62 136 GLN A CA 1
ATOM 1083 C C . GLN A 1 136 ? 28.183 -4.982 3.139 1.00 53.62 136 GLN A C 1
ATOM 1085 O O . GLN A 1 136 ? 27.145 -5.550 3.449 1.00 53.62 136 GLN A O 1
ATOM 1090 N N . ALA A 1 137 ? 28.651 -5.019 1.888 1.00 49.00 137 ALA A N 1
ATOM 1091 C CA . ALA A 1 137 ? 27.958 -5.663 0.765 1.00 49.00 137 ALA A CA 1
ATOM 1092 C C . ALA A 1 137 ? 27.967 -7.213 0.798 1.00 49.00 137 ALA A C 1
ATOM 1094 O O . ALA A 1 137 ? 27.614 -7.837 -0.195 1.00 49.00 137 ALA A O 1
ATOM 1095 N N . ASN A 1 138 ? 28.398 -7.823 1.907 1.00 43.72 138 ASN A N 1
ATOM 1096 C CA . ASN A 1 138 ? 28.594 -9.270 2.068 1.00 43.72 138 ASN A CA 1
ATOM 1097 C C . ASN A 1 138 ? 27.738 -9.875 3.204 1.00 43.72 138 ASN A C 1
ATOM 1099 O O . ASN A 1 138 ? 28.105 -10.916 3.748 1.00 43.72 138 ASN A O 1
ATOM 1103 N N . ILE A 1 139 ? 26.644 -9.211 3.591 1.00 43.66 139 ILE A N 1
ATOM 1104 C CA . ILE A 1 139 ? 25.644 -9.733 4.539 1.00 43.66 139 ILE A CA 1
ATOM 1105 C C . ILE A 1 139 ? 24.369 -10.064 3.770 1.00 43.66 139 ILE A C 1
ATOM 1107 O O . ILE A 1 139 ? 23.958 -9.206 2.957 1.00 43.66 139 ILE A O 1
#